Protein AF-A0AAD0VBX7-F1 (afdb_monomer_lite)

Radius of gyration: 13.67 Å; chains: 1; bounding box: 28×23×37 Å

Structure (mmCIF, N/CA/C/O backbone):
data_AF-A0AAD0VBX7-F1
#
_entry.id   AF-A0AAD0VBX7-F1
#
loop_
_atom_site.group_PDB
_atom_site.id
_atom_site.type_symbol
_atom_site.label_atom_id
_atom_site.label_alt_id
_atom_site.label_comp_id
_atom_site.label_asym_id
_atom_site.label_entity_id
_atom_site.label_seq_id
_atom_site.pdbx_PDB_ins_code
_atom_site.Cartn_x
_atom_site.Cartn_y
_atom_site.Cartn_z
_atom_site.occupancy
_atom_site.B_iso_or_equiv
_atom_site.auth_seq_id
_atom_site.auth_comp_id
_atom_site.auth_asym_id
_atom_site.auth_atom_id
_atom_site.pdbx_PDB_model_num
ATOM 1 N N . MET A 1 1 ? 12.886 0.288 -16.163 1.00 67.06 1 MET A N 1
ATOM 2 C CA . MET A 1 1 ? 11.482 0.762 -16.137 1.00 67.06 1 MET A CA 1
ATOM 3 C C . MET A 1 1 ? 10.650 0.049 -15.069 1.00 67.06 1 MET A C 1
ATOM 5 O O . MET A 1 1 ? 10.157 0.720 -14.174 1.00 67.06 1 MET A O 1
ATOM 9 N N . ALA A 1 2 ? 10.561 -1.289 -15.107 1.00 68.38 2 ALA A N 1
ATOM 10 C CA . ALA A 1 2 ? 9.749 -2.116 -14.197 1.00 68.38 2 ALA A CA 1
ATOM 11 C C . ALA A 1 2 ? 9.935 -1.816 -12.699 1.00 68.38 2 ALA A C 1
ATOM 13 O O . ALA A 1 2 ? 8.972 -1.607 -11.966 1.00 68.38 2 ALA A O 1
ATOM 14 N N . ILE A 1 3 ? 11.196 -1.765 -12.255 1.00 77.12 3 ILE A N 1
ATOM 15 C CA . ILE A 1 3 ? 11.557 -1.553 -10.846 1.00 77.12 3 ILE A CA 1
ATOM 16 C C . ILE A 1 3 ? 11.108 -0.161 -10.386 1.00 77.12 3 ILE A C 1
ATOM 18 O O . ILE A 1 3 ? 10.509 -0.021 -9.326 1.00 77.12 3 ILE A O 1
ATOM 22 N N . PHE A 1 4 ? 11.328 0.858 -11.219 1.00 79.75 4 PHE A N 1
ATOM 23 C CA . PHE A 1 4 ? 10.951 2.237 -10.912 1.00 79.75 4 PHE A CA 1
ATOM 24 C C . PHE A 1 4 ? 9.428 2.392 -10.795 1.00 79.75 4 PHE A C 1
ATOM 26 O O . PHE A 1 4 ? 8.938 2.981 -9.836 1.00 79.75 4 PHE A O 1
ATOM 33 N N . MET A 1 5 ? 8.672 1.780 -11.713 1.00 82.06 5 MET A N 1
ATOM 34 C CA . MET A 1 5 ? 7.207 1.754 -11.642 1.00 82.06 5 MET A CA 1
ATOM 35 C C . MET A 1 5 ? 6.699 0.978 -10.424 1.00 82.06 5 MET A C 1
ATOM 37 O O . MET A 1 5 ? 5.772 1.428 -9.762 1.00 82.06 5 MET A O 1
ATOM 41 N N . SER A 1 6 ? 7.342 -0.134 -10.063 1.00 79.69 6 SER A N 1
ATOM 42 C CA . SER A 1 6 ? 6.963 -0.920 -8.879 1.00 79.69 6 SER A CA 1
ATOM 43 C C . SER A 1 6 ? 7.169 -0.138 -7.577 1.00 79.69 6 SER A C 1
ATOM 45 O O . SER A 1 6 ? 6.344 -0.223 -6.669 1.00 79.69 6 SER A O 1
ATOM 47 N N . ILE A 1 7 ? 8.223 0.683 -7.499 1.00 85.44 7 ILE A N 1
ATOM 48 C CA . ILE A 1 7 ? 8.459 1.596 -6.369 1.00 85.44 7 ILE A CA 1
ATOM 49 C C . ILE A 1 7 ? 7.366 2.671 -6.304 1.00 85.44 7 ILE A C 1
ATOM 51 O O . ILE A 1 7 ? 6.850 2.955 -5.225 1.00 85.44 7 ILE A O 1
ATOM 55 N N . ILE A 1 8 ? 6.962 3.237 -7.444 1.00 88.69 8 ILE A N 1
ATOM 56 C CA . ILE A 1 8 ? 5.863 4.214 -7.495 1.00 88.69 8 ILE A CA 1
ATOM 57 C C . ILE A 1 8 ? 4.552 3.567 -7.033 1.00 88.69 8 ILE A C 1
ATOM 59 O O . ILE A 1 8 ? 3.864 4.126 -6.181 1.00 88.69 8 ILE A O 1
ATOM 63 N N . VAL A 1 9 ? 4.232 2.367 -7.524 1.00 88.50 9 VAL A N 1
ATOM 64 C CA . VAL A 1 9 ? 3.036 1.604 -7.126 1.00 88.50 9 VAL A CA 1
ATOM 65 C C . VAL A 1 9 ? 3.048 1.307 -5.627 1.00 88.50 9 VAL A C 1
ATOM 67 O O . VAL A 1 9 ? 2.016 1.459 -4.970 1.00 88.50 9 VAL A O 1
ATOM 70 N N . PHE A 1 10 ? 4.207 0.956 -5.063 1.00 89.31 10 PHE A N 1
ATOM 71 C CA . PHE A 1 10 ? 4.372 0.774 -3.622 1.00 89.31 10 PHE A CA 1
ATOM 72 C C . PHE A 1 10 ? 4.038 2.056 -2.848 1.00 89.31 10 PHE A C 1
ATOM 74 O O . PHE A 1 10 ? 3.213 2.022 -1.936 1.00 89.31 10 PHE A O 1
ATOM 81 N N . ILE A 1 11 ? 4.638 3.190 -3.227 1.00 90.44 11 ILE A N 1
ATOM 82 C CA . ILE A 1 11 ? 4.447 4.478 -2.542 1.00 90.44 11 ILE A CA 1
ATOM 83 C C . ILE A 1 11 ? 2.987 4.929 -2.635 1.00 90.44 11 ILE A C 1
ATOM 85 O O . ILE A 1 11 ? 2.395 5.303 -1.624 1.00 90.44 11 ILE A O 1
ATOM 89 N N . VAL A 1 12 ? 2.381 4.851 -3.822 1.00 91.81 12 VAL A N 1
ATOM 90 C CA . VAL A 1 12 ? 0.980 5.236 -4.041 1.00 91.81 12 VAL A CA 1
ATOM 91 C C . VAL A 1 12 ? 0.043 4.364 -3.206 1.00 91.81 12 VAL A C 1
ATOM 93 O O . VAL A 1 12 ? -0.817 4.891 -2.500 1.00 91.81 12 VAL A O 1
ATOM 96 N N . SER A 1 13 ? 0.241 3.044 -3.222 1.00 90.38 13 SER A N 1
ATOM 97 C CA . SER A 1 13 ? -0.574 2.107 -2.438 1.00 90.38 13 SER A CA 1
ATOM 98 C C . SER A 1 13 ? -0.444 2.371 -0.941 1.00 90.38 13 SER A C 1
ATOM 100 O O . SER A 1 13 ? -1.445 2.402 -0.226 1.00 90.38 13 SER A O 1
ATOM 102 N N . PHE A 1 14 ? 0.778 2.632 -0.474 1.00 90.44 14 PHE A N 1
ATOM 103 C CA . PHE A 1 14 ? 1.051 2.932 0.924 1.00 90.44 14 PHE A CA 1
ATOM 104 C C . PHE A 1 14 ? 0.346 4.215 1.369 1.00 90.44 14 PHE A C 1
ATOM 106 O O . PHE A 1 14 ? -0.351 4.210 2.383 1.00 90.44 14 PHE A O 1
ATOM 113 N N . VAL A 1 15 ? 0.464 5.297 0.595 1.00 92.62 15 VAL A N 1
ATOM 114 C CA . VAL A 1 15 ? -0.182 6.582 0.900 1.00 92.62 15 VAL A CA 1
ATOM 115 C C . VAL A 1 15 ? -1.706 6.452 0.888 1.00 92.62 15 VAL A C 1
ATOM 117 O O . VAL A 1 15 ? -2.359 6.958 1.800 1.00 92.62 15 VAL A O 1
ATOM 120 N N . LEU A 1 16 ? -2.285 5.732 -0.077 1.00 91.75 16 LEU A N 1
ATOM 121 C CA . LEU A 1 16 ? -3.734 5.511 -0.146 1.00 91.75 16 LEU A CA 1
ATOM 122 C C . LEU A 1 16 ? -4.251 4.699 1.046 1.00 91.75 16 LEU A C 1
ATOM 124 O O . LEU A 1 16 ? -5.226 5.093 1.688 1.00 91.75 16 LEU A O 1
ATOM 128 N N . LEU A 1 17 ? -3.597 3.587 1.382 1.00 90.69 17 LEU A N 1
ATOM 129 C CA . LEU A 1 17 ? -3.993 2.728 2.501 1.00 90.69 17 LEU A CA 1
ATOM 130 C C . LEU A 1 17 ? -3.834 3.437 3.852 1.00 90.69 17 LEU A C 1
ATOM 132 O O . LEU A 1 17 ? -4.697 3.330 4.725 1.00 90.69 17 LEU A O 1
ATOM 136 N N . LEU A 1 18 ? -2.750 4.192 4.030 1.00 89.69 18 LEU A N 1
ATOM 137 C CA . LEU A 1 18 ? -2.515 4.932 5.265 1.00 89.69 18 LEU A CA 1
ATOM 138 C C . LEU A 1 18 ? -3.475 6.125 5.387 1.00 89.69 18 LEU A C 1
ATOM 140 O O . LEU A 1 18 ? -4.061 6.344 6.446 1.00 89.69 18 LEU A O 1
ATOM 144 N N . GLY A 1 19 ? -3.673 6.866 4.296 1.00 90.12 19 GLY A N 1
ATOM 145 C CA . GLY A 1 19 ? -4.566 8.021 4.238 1.00 90.12 19 GLY A CA 1
ATOM 146 C C . GLY A 1 19 ? -6.026 7.640 4.472 1.00 90.12 19 GLY A C 1
ATOM 147 O O . GLY A 1 19 ? -6.707 8.277 5.276 1.00 90.12 19 GLY A O 1
ATOM 148 N N . THR A 1 20 ? -6.495 6.554 3.852 1.00 89.94 20 THR A N 1
ATOM 149 C CA . THR A 1 20 ? -7.848 6.024 4.095 1.00 89.94 20 THR A CA 1
ATOM 150 C C . THR A 1 20 ? -8.030 5.589 5.544 1.00 89.94 20 THR A C 1
ATOM 152 O O . THR A 1 20 ? -9.048 5.924 6.148 1.00 89.94 20 THR A O 1
ATOM 155 N N . TYR A 1 21 ? -7.040 4.928 6.153 1.00 87.44 21 TYR A N 1
ATOM 156 C CA . TYR A 1 21 ? -7.094 4.596 7.577 1.00 87.44 21 TYR A CA 1
ATOM 157 C C . TYR A 1 21 ? -7.210 5.846 8.461 1.00 87.44 21 TYR A C 1
ATOM 159 O O . TYR A 1 21 ? -8.071 5.890 9.340 1.00 87.44 21 TYR A O 1
ATOM 167 N N . ILE A 1 22 ? -6.388 6.874 8.223 1.00 87.56 22 ILE A N 1
ATOM 168 C CA . ILE A 1 22 ? -6.423 8.126 8.996 1.00 87.56 22 ILE A CA 1
ATOM 169 C C . ILE A 1 22 ? -7.793 8.801 8.865 1.00 87.56 22 ILE A C 1
ATOM 171 O O . ILE A 1 22 ? -8.375 9.180 9.880 1.00 87.56 22 ILE A O 1
ATOM 175 N N . LEU A 1 23 ? -8.344 8.888 7.651 1.00 90.44 23 LEU A N 1
ATOM 176 C CA . LEU A 1 23 ? -9.678 9.446 7.406 1.00 90.44 23 LEU A CA 1
ATOM 177 C C . LEU A 1 23 ? -10.784 8.658 8.117 1.00 90.44 23 LEU A C 1
ATOM 179 O O . LEU A 1 23 ? -11.703 9.250 8.679 1.00 90.44 23 LEU A O 1
ATOM 183 N N . LEU A 1 24 ? -10.709 7.327 8.118 1.00 87.44 24 LEU A N 1
ATOM 184 C CA . LEU A 1 24 ? -11.701 6.468 8.771 1.00 87.44 24 LEU A CA 1
ATOM 185 C C . LEU A 1 24 ? -11.640 6.565 10.300 1.00 87.44 24 LEU A C 1
ATOM 187 O O . LEU A 1 24 ? -12.681 6.507 10.959 1.00 87.44 24 LEU A O 1
ATOM 191 N N . VAL A 1 25 ? -10.443 6.744 10.859 1.00 88.19 25 VAL A N 1
ATOM 192 C CA . VAL A 1 25 ? -10.257 7.027 12.287 1.00 88.19 25 VAL A CA 1
ATOM 193 C C . VAL A 1 25 ? -10.765 8.430 12.627 1.00 88.19 25 VAL A C 1
ATOM 195 O O . VAL A 1 25 ? -11.473 8.580 13.617 1.00 88.19 25 VAL A O 1
ATOM 198 N N . ALA A 1 26 ? -10.467 9.440 11.804 1.00 86.81 26 ALA A N 1
ATOM 199 C CA . ALA A 1 26 ? -10.928 10.816 12.007 1.00 86.81 26 ALA A CA 1
ATOM 200 C C . ALA A 1 26 ? -12.461 10.940 11.943 1.00 86.81 26 ALA A C 1
ATOM 202 O O . ALA A 1 26 ? -13.058 11.652 12.743 1.00 86.81 26 ALA A O 1
ATOM 203 N N . ASN A 1 27 ? -13.107 10.182 11.053 1.00 90.12 27 ASN A N 1
ATOM 204 C CA . ASN A 1 27 ? -14.566 10.111 10.941 1.00 90.12 27 ASN A CA 1
ATOM 205 C C . ASN A 1 27 ? -15.231 9.202 11.993 1.00 90.12 27 ASN A C 1
ATOM 207 O O . ASN A 1 27 ? -16.417 8.902 11.866 1.00 90.12 27 ASN A O 1
ATOM 211 N N . ASN A 1 28 ? -14.490 8.708 12.996 1.00 84.50 28 ASN A N 1
ATOM 212 C CA . ASN A 1 28 ? -14.970 7.769 14.021 1.00 84.50 28 ASN A CA 1
ATOM 213 C C . ASN A 1 28 ? -15.648 6.498 13.466 1.00 84.50 28 ASN A C 1
ATOM 215 O O . ASN A 1 28 ? -16.331 5.781 14.197 1.00 84.50 28 ASN A O 1
ATOM 219 N N . LYS A 1 29 ? -15.435 6.171 12.184 1.00 82.12 29 LYS A N 1
ATOM 220 C CA . LYS A 1 29 ? -15.953 4.950 11.547 1.00 82.12 29 LYS A CA 1
ATOM 221 C C . LYS A 1 29 ? -15.245 3.708 12.091 1.00 82.12 29 LYS A C 1
ATOM 223 O O . LYS A 1 29 ? -15.815 2.622 12.071 1.00 82.12 29 LYS A O 1
ATOM 228 N N . ILE A 1 30 ? -13.999 3.857 12.552 1.00 82.50 30 ILE A N 1
ATOM 229 C CA . ILE A 1 30 ? -13.156 2.765 13.050 1.00 82.50 30 ILE A CA 1
ATOM 230 C C . ILE A 1 30 ? -12.473 3.185 14.354 1.00 82.50 30 ILE A C 1
ATOM 232 O O . ILE A 1 30 ? -11.939 4.286 14.476 1.00 82.50 30 ILE A O 1
ATOM 236 N N . LYS A 1 31 ? -12.444 2.277 15.336 1.00 79.62 31 LYS A N 1
ATOM 237 C CA . LYS A 1 31 ? -11.752 2.489 16.613 1.00 79.62 31 LYS A CA 1
ATOM 238 C C . LYS A 1 31 ? -10.238 2.527 16.384 1.00 79.62 31 LYS A C 1
ATOM 240 O O . LYS A 1 31 ? -9.683 1.609 15.779 1.00 79.62 31 LYS A O 1
ATOM 245 N N . LYS A 1 32 ? -9.560 3.558 16.900 1.00 78.75 32 LYS A N 1
ATOM 246 C CA . LYS A 1 32 ? -8.100 3.710 16.787 1.00 78.75 32 LYS A CA 1
ATOM 247 C C . LYS A 1 32 ? -7.396 2.455 17.318 1.00 78.75 32 LYS A C 1
ATOM 249 O O . LYS A 1 32 ? -7.440 2.162 18.512 1.00 78.75 32 LYS A O 1
ATOM 254 N N . ARG A 1 33 ? -6.747 1.699 16.430 1.00 76.31 33 ARG A N 1
ATOM 255 C CA . ARG A 1 33 ? -5.918 0.537 16.785 1.00 76.31 33 ARG A CA 1
ATOM 256 C C . ARG A 1 33 ? -4.466 0.990 16.959 1.00 76.31 33 ARG A C 1
ATOM 258 O O . ARG A 1 33 ? -4.088 2.047 16.457 1.00 76.31 33 ARG A O 1
ATOM 265 N N . ARG A 1 34 ? -3.644 0.200 17.669 1.00 80.56 34 ARG A N 1
ATOM 266 C CA . ARG A 1 34 ? -2.193 0.453 17.812 1.00 80.56 34 ARG A CA 1
ATOM 267 C C . ARG A 1 34 ? -1.584 0.716 16.434 1.00 80.56 34 ARG A C 1
ATOM 269 O O . ARG A 1 34 ? -1.612 -0.174 15.582 1.00 80.56 34 ARG A O 1
ATOM 276 N N . MET A 1 35 ? -1.064 1.926 16.245 1.00 80.31 35 MET A N 1
ATOM 277 C CA . MET A 1 35 ? -0.593 2.415 14.950 1.00 80.31 35 MET A CA 1
ATOM 278 C C . MET A 1 35 ? 0.517 1.523 14.388 1.00 80.31 35 MET A C 1
ATOM 280 O O . MET A 1 35 ? 0.508 1.243 13.198 1.00 80.31 35 MET A O 1
ATOM 284 N N . ASP A 1 36 ? 1.355 0.935 15.248 1.00 80.56 36 ASP A N 1
ATOM 285 C CA . ASP A 1 36 ? 2.386 -0.044 14.878 1.00 80.56 36 ASP A CA 1
ATOM 286 C C . ASP A 1 36 ? 1.835 -1.266 14.132 1.00 80.56 36 ASP A C 1
ATOM 288 O O . ASP A 1 36 ? 2.421 -1.732 13.155 1.00 80.56 36 ASP A O 1
ATOM 292 N N . LYS A 1 37 ? 0.683 -1.795 14.571 1.00 84.19 37 LYS A N 1
ATOM 2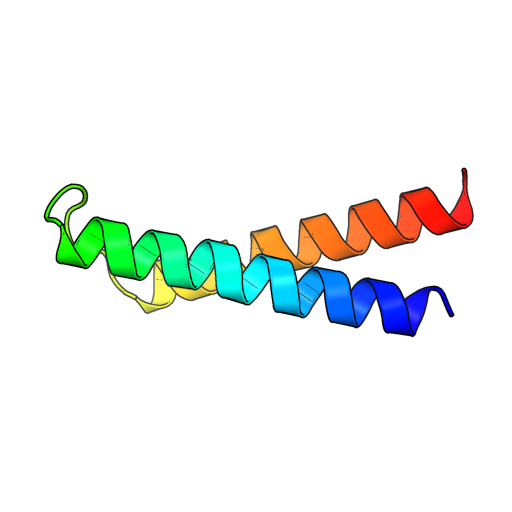93 C CA . LYS A 1 37 ? 0.060 -2.957 13.919 1.00 84.19 37 LYS A CA 1
ATOM 294 C C . LYS A 1 37 ? -0.499 -2.580 12.553 1.00 84.19 37 LYS A C 1
ATOM 296 O O . LYS A 1 37 ? -0.399 -3.370 11.623 1.00 84.19 37 LYS A O 1
ATOM 301 N N . VAL A 1 38 ? -1.078 -1.387 12.444 1.00 86.31 38 VAL A N 1
ATOM 302 C CA . VAL A 1 38 ? -1.648 -0.879 11.191 1.00 86.31 38 VAL A CA 1
ATOM 303 C C . VAL A 1 38 ? -0.540 -0.575 10.193 1.00 86.31 38 VAL A C 1
ATOM 305 O O . VAL A 1 38 ? -0.635 -1.006 9.054 1.00 86.31 38 VAL A O 1
ATOM 308 N N . LEU A 1 39 ? 0.544 0.067 10.628 1.00 85.12 39 LEU A N 1
ATOM 309 C CA . LEU A 1 39 ? 1.678 0.389 9.769 1.00 85.12 39 LEU A CA 1
ATOM 310 C C . LEU A 1 39 ? 2.324 -0.878 9.198 1.00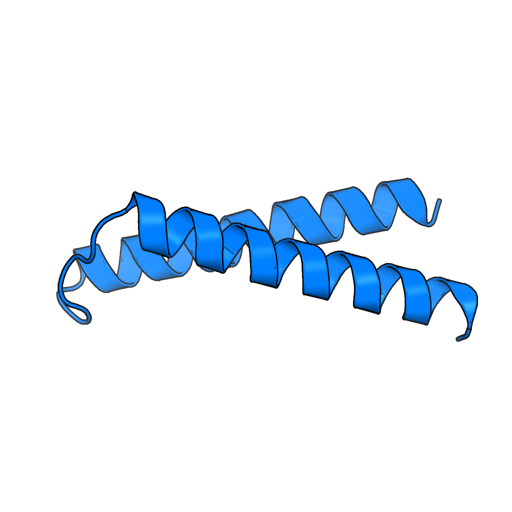 85.12 39 LEU A C 1
ATOM 312 O O . LEU A 1 39 ? 2.577 -0.953 7.999 1.00 85.12 39 LEU A O 1
ATOM 316 N N . ARG A 1 40 ? 2.521 -1.908 10.037 1.00 88.62 40 ARG A N 1
ATOM 317 C CA . ARG A 1 40 ? 3.045 -3.210 9.597 1.00 88.62 40 ARG A CA 1
ATOM 318 C C . ARG A 1 40 ? 2.112 -3.885 8.587 1.00 88.62 40 ARG A C 1
ATOM 320 O O . ARG A 1 40 ? 2.587 -4.470 7.620 1.00 88.62 40 ARG A O 1
ATOM 327 N N . LEU A 1 41 ? 0.800 -3.781 8.797 1.00 89.00 41 LEU A N 1
ATOM 328 C CA . LEU A 1 41 ? -0.205 -4.322 7.885 1.00 89.00 41 LEU A CA 1
ATOM 329 C C . LEU A 1 41 ? -0.179 -3.590 6.533 1.00 89.00 41 LEU A C 1
ATOM 331 O O . LEU A 1 41 ? -0.0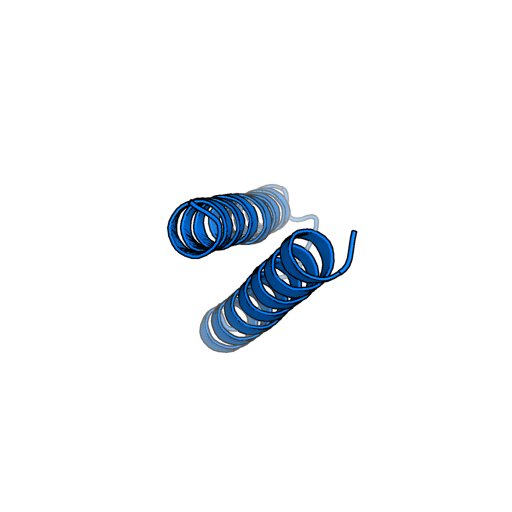71 -4.226 5.491 1.00 89.00 41 LEU A O 1
ATOM 335 N N . VAL A 1 42 ? -0.221 -2.257 6.552 1.00 90.31 42 VAL A N 1
ATOM 336 C CA . VAL A 1 42 ? -0.190 -1.407 5.353 1.00 90.31 42 VAL A CA 1
ATOM 337 C C . VAL A 1 42 ? 1.103 -1.616 4.566 1.00 90.31 42 VAL A C 1
ATOM 339 O O . VAL A 1 42 ? 1.051 -1.744 3.345 1.00 90.31 42 VAL A O 1
ATOM 342 N N . ALA A 1 43 ? 2.248 -1.729 5.244 1.00 87.44 43 ALA A N 1
ATOM 343 C CA . ALA A 1 43 ? 3.524 -2.040 4.606 1.00 87.44 43 ALA A CA 1
ATOM 344 C C . ALA A 1 43 ? 3.494 -3.404 3.901 1.00 87.44 43 ALA A C 1
ATOM 346 O O . ALA A 1 43 ? 3.896 -3.488 2.745 1.00 87.44 43 ALA A O 1
ATOM 347 N N . ALA A 1 44 ? 2.968 -4.448 4.554 1.00 91.06 44 ALA A N 1
ATOM 348 C CA . ALA A 1 44 ? 2.851 -5.780 3.961 1.00 91.06 44 ALA A CA 1
ATOM 349 C C . ALA A 1 44 ? 1.929 -5.793 2.729 1.00 91.06 44 ALA A C 1
ATOM 351 O O . ALA A 1 44 ? 2.298 -6.349 1.697 1.00 91.06 44 ALA A O 1
ATOM 352 N N . TYR A 1 45 ? 0.768 -5.133 2.804 1.00 89.44 45 TYR A N 1
ATOM 353 C CA . TYR A 1 45 ? -0.155 -5.017 1.668 1.00 89.44 45 TYR A CA 1
ATOM 354 C C . TYR A 1 45 ? 0.437 -4.213 0.509 1.00 89.44 45 TYR A C 1
ATOM 356 O O . TYR A 1 45 ? 0.291 -4.603 -0.647 1.00 89.44 45 TYR A O 1
ATOM 364 N N . SER A 1 46 ? 1.146 -3.124 0.807 1.00 88.06 46 SER A N 1
ATOM 365 C CA . SER A 1 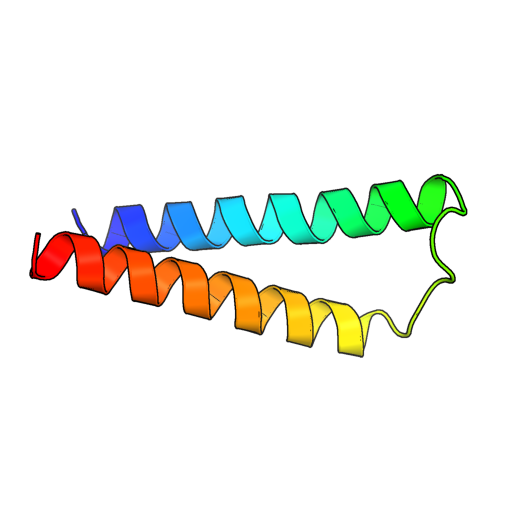46 ? 1.808 -2.311 -0.219 1.00 88.06 46 SER A CA 1
ATOM 366 C C . SER A 1 46 ? 2.934 -3.092 -0.904 1.00 88.06 46 SER A C 1
ATOM 368 O O . SER A 1 46 ? 3.082 -3.018 -2.122 1.00 88.06 46 SER A O 1
ATOM 370 N N . LEU A 1 47 ? 3.690 -3.896 -0.143 1.00 88.44 47 LEU A N 1
AT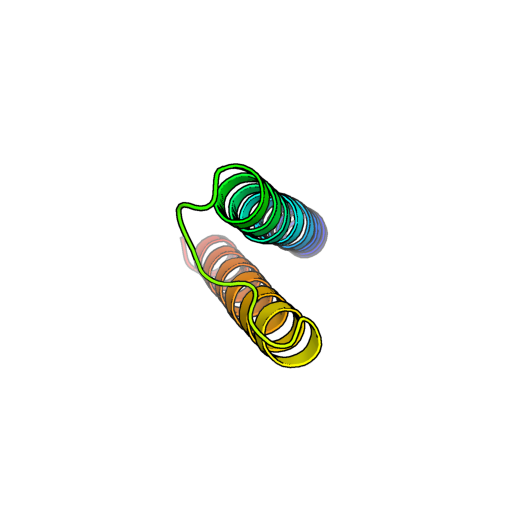OM 371 C CA . LEU A 1 47 ? 4.728 -4.787 -0.674 1.00 88.44 47 LEU A CA 1
ATOM 372 C C . LEU A 1 47 ? 4.131 -5.852 -1.592 1.00 88.44 47 LEU A C 1
ATOM 374 O O . LEU A 1 47 ? 4.643 -6.065 -2.687 1.00 88.44 47 LEU A O 1
ATOM 378 N N . ALA A 1 48 ? 3.033 -6.483 -1.172 1.00 90.88 48 ALA A N 1
ATOM 379 C CA . ALA A 1 48 ? 2.335 -7.472 -1.984 1.00 90.88 48 ALA A CA 1
ATOM 380 C C . ALA A 1 48 ? 1.835 -6.868 -3.305 1.00 90.88 48 ALA A C 1
ATOM 382 O O . ALA A 1 48 ? 2.047 -7.460 -4.359 1.00 90.88 48 ALA A O 1
ATOM 383 N N . ALA A 1 49 ? 1.248 -5.667 -3.274 1.00 87.31 49 ALA A N 1
ATOM 384 C CA . AL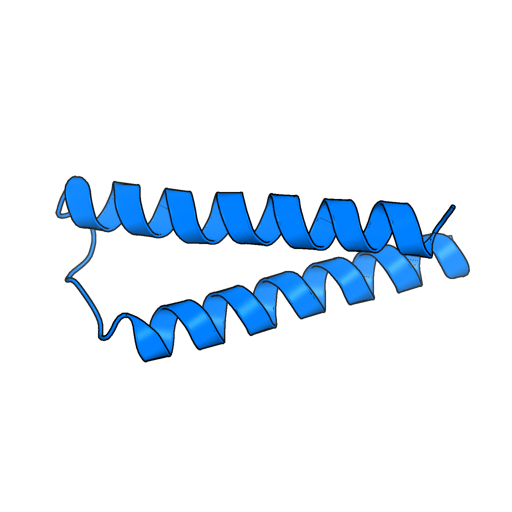A A 1 49 ? 0.790 -4.971 -4.477 1.00 87.31 49 ALA A CA 1
ATOM 385 C C . ALA A 1 49 ? 1.941 -4.671 -5.452 1.00 87.31 49 ALA A C 1
ATOM 387 O O . ALA A 1 49 ? 1.818 -4.914 -6.652 1.00 87.31 49 ALA A O 1
ATOM 388 N N . ALA A 1 50 ? 3.082 -4.204 -4.940 1.00 86.69 50 ALA A N 1
ATOM 389 C CA . ALA A 1 50 ? 4.269 -3.966 -5.756 1.00 86.69 50 ALA A CA 1
ATOM 390 C C . ALA A 1 50 ? 4.825 -5.265 -6.361 1.00 86.69 50 ALA A C 1
ATOM 392 O O . ALA A 1 50 ? 5.237 -5.272 -7.518 1.00 86.69 50 ALA A O 1
ATOM 393 N N . LEU A 1 51 ? 4.799 -6.368 -5.607 1.00 87.44 51 LEU A N 1
ATOM 394 C CA . LEU A 1 51 ? 5.261 -7.673 -6.079 1.00 87.44 51 LEU A CA 1
ATOM 395 C C . LEU A 1 51 ? 4.360 -8.229 -7.190 1.00 87.44 51 LEU A C 1
ATOM 397 O O . LEU A 1 51 ? 4.860 -8.716 -8.200 1.00 87.44 51 LEU A O 1
ATOM 401 N N . VAL A 1 52 ? 3.038 -8.120 -7.021 1.00 89.31 52 VAL A N 1
ATOM 402 C CA . VAL A 1 52 ? 2.052 -8.515 -8.037 1.00 89.31 52 VAL A CA 1
ATOM 403 C C . VAL A 1 52 ? 2.232 -7.680 -9.299 1.00 89.31 52 VAL A C 1
ATOM 405 O O . VAL A 1 52 ? 2.275 -8.240 -10.389 1.00 89.31 52 VAL A O 1
ATOM 408 N N . TYR A 1 53 ? 2.409 -6.364 -9.164 1.00 85.81 53 TYR A N 1
ATOM 409 C CA . TYR A 1 53 ? 2.664 -5.484 -10.303 1.00 85.81 53 TYR A CA 1
ATOM 410 C C . TYR A 1 53 ? 3.972 -5.835 -11.022 1.00 85.81 53 TYR A C 1
ATOM 412 O O . TYR A 1 53 ? 4.018 -5.883 -12.249 1.00 85.81 53 TYR A O 1
ATOM 420 N N . PHE A 1 54 ? 5.031 -6.130 -10.267 1.00 85.38 54 PHE A N 1
ATOM 421 C CA . PHE A 1 54 ? 6.310 -6.554 -10.827 1.00 85.38 54 PHE A CA 1
ATOM 422 C C . PHE A 1 54 ? 6.190 -7.879 -11.589 1.00 85.38 54 PHE A C 1
ATOM 424 O O . PHE A 1 54 ? 6.733 -8.010 -12.684 1.00 85.38 54 PHE A O 1
ATOM 431 N N . TYR A 1 55 ? 5.443 -8.840 -11.041 1.00 86.62 55 TYR A N 1
ATOM 432 C CA . TYR A 1 55 ? 5.160 -10.106 -11.711 1.00 86.62 55 TYR A CA 1
ATOM 433 C C . TYR A 1 55 ? 4.325 -9.895 -12.979 1.00 86.62 55 TYR A C 1
ATOM 435 O O . TYR A 1 55 ? 4.666 -10.424 -14.031 1.00 86.62 55 TYR A O 1
ATOM 443 N N . GLN A 1 56 ? 3.280 -9.070 -12.908 1.00 84.25 56 GLN A N 1
ATOM 444 C CA . GLN A 1 56 ? 2.453 -8.737 -14.064 1.00 84.25 56 GLN A CA 1
ATOM 445 C C . GLN A 1 56 ? 3.284 -8.097 -15.177 1.00 84.25 56 GLN A C 1
ATOM 447 O O . GLN A 1 56 ? 3.145 -8.492 -16.320 1.00 84.25 56 GLN A O 1
ATOM 452 N N . TYR A 1 57 ? 4.187 -7.173 -14.852 1.00 81.94 57 TYR A N 1
ATOM 453 C CA . TYR A 1 57 ? 5.058 -6.543 -15.847 1.00 81.94 57 TYR A CA 1
ATOM 454 C C . TYR A 1 57 ? 6.065 -7.515 -16.492 1.00 81.94 57 TYR A C 1
ATOM 456 O O . TYR A 1 57 ? 6.535 -7.272 -17.598 1.00 81.94 57 TYR A O 1
ATOM 464 N N . LEU A 1 58 ? 6.464 -8.577 -15.786 1.00 81.38 58 LEU A N 1
ATOM 465 C CA . LEU A 1 58 ? 7.434 -9.556 -16.288 1.00 81.38 58 LEU A CA 1
ATOM 466 C C . LEU A 1 58 ? 6.811 -10.618 -17.198 1.00 81.38 58 LEU A C 1
ATOM 468 O O . LEU A 1 58 ? 7.490 -11.101 -18.101 1.00 81.38 58 LEU A O 1
ATOM 472 N N . TYR A 1 59 ? 5.572 -11.021 -16.916 1.00 80.12 59 TYR A N 1
ATOM 473 C CA . TYR A 1 59 ? 4.933 -12.182 -17.544 1.00 80.12 59 TYR A CA 1
ATOM 474 C C . TYR A 1 59 ? 3.755 -11.833 -18.462 1.00 80.12 59 TYR A C 1
ATOM 476 O O . TYR A 1 59 ? 3.259 -12.727 -19.149 1.00 80.12 59 TYR A O 1
ATOM 484 N N . LEU A 1 60 ? 3.298 -10.579 -18.464 1.00 69.06 60 LEU A N 1
ATOM 485 C CA . LEU A 1 60 ? 2.167 -10.079 -19.249 1.00 69.06 60 LEU A CA 1
ATOM 486 C C . LEU A 1 60 ? 2.616 -8.910 -20.131 1.00 69.06 60 LEU A C 1
ATOM 488 O O . LEU A 1 60 ? 2.184 -8.882 -21.302 1.00 69.06 60 LEU A O 1
#

Foldseek 3Di:
DLVVVLVVQLVVQLCVQVVVVVVCVVVVVDPDDDVVVSNVVSNVVSNVRSVVSSVVVVPD

pLDDT: mean 85.35, std 5.67, range [67.06, 92.62]

Sequence (60 aa):
MAIFMSIIVFIVSFVLLLGTYILLVANNKIKKRRMDKVLRLVAAYSLAAALVYFYQYLYL

Secondary structure (DSSP, 8-state):
-HHHHHHHHHHHHHHHHHHHHHHHHHTTSS----HHHHHHHHHHHHHHHHHHHHHHHHH-